Protein AF-A0A8T4J0J0-F1 (afdb_monomer)

pLDDT: mean 74.08, std 22.82, range [27.62, 96.81]

Secondary structure (DSSP, 8-state):
-----PPPPP---HHHHHHHHHHHHHHHHHHHHHHT-TT---S----------------SSHHHHHHHHHHHHHHHHHHHHHHHHHHHHHHHHHHHHHSBS-TTTTSTT-GGG---EE--TTSPPEETHHHHHHHHTT-BTTTSTTTHHHHTTS--

Solvent-accessible surface area (backbone atoms only — not comparable to full-atom values): 9753 Å² total; per-residue (Å²): 142,86,84,88,83,88,88,82,84,86,90,83,62,73,67,63,54,53,52,51,53,51,52,51,50,53,51,52,55,54,51,56,60,54,70,77,54,80,86,72,83,83,82,89,86,83,88,88,80,85,83,90,80,91,84,84,89,82,78,99,67,56,67,63,55,51,49,50,50,51,53,46,50,50,49,56,50,50,52,51,50,52,49,52,50,52,51,51,50,12,52,54,46,23,50,60,34,65,36,57,69,34,92,47,36,83,45,99,79,32,77,64,68,71,53,55,75,51,67,64,84,93,50,83,69,48,48,51,41,78,72,35,40,54,40,33,68,30,39,19,52,49,65,34,91,79,50,10,73,60,48,68,77,48,60,89

Structure (mmCIF, N/CA/C/O backbone):
data_AF-A0A8T4J0J0-F1
#
_entry.id   AF-A0A8T4J0J0-F1
#
loop_
_atom_site.group_PDB
_atom_site.id
_atom_site.type_symbol
_atom_site.label_atom_id
_atom_site.label_alt_id
_atom_site.label_comp_id
_atom_site.label_asym_id
_atom_site.label_entity_id
_atom_site.label_seq_id
_atom_site.pdbx_PDB_ins_code
_atom_site.Cartn_x
_atom_site.Cartn_y
_atom_site.Cartn_z
_atom_site.occupancy
_atom_site.B_iso_or_equiv
_atom_site.auth_seq_id
_atom_site.auth_comp_id
_atom_site.auth_asym_id
_atom_site.auth_atom_id
_atom_site.pdbx_PDB_model_num
ATOM 1 N N . MET A 1 1 ? 34.067 65.649 -69.307 1.00 38.84 1 MET A N 1
ATOM 2 C CA . MET A 1 1 ? 34.754 64.348 -69.433 1.00 38.84 1 MET A CA 1
ATOM 3 C C . MET A 1 1 ? 34.276 63.471 -68.285 1.00 38.84 1 MET A C 1
ATOM 5 O O . MET A 1 1 ? 34.665 63.712 -67.154 1.00 38.84 1 MET A O 1
ATOM 9 N N . VAL A 1 2 ? 33.343 62.555 -68.549 1.00 47.28 2 VAL A N 1
ATOM 10 C CA . VAL A 1 2 ? 32.838 61.572 -67.576 1.00 47.28 2 VAL A CA 1
ATOM 11 C C . VAL A 1 2 ? 33.144 60.207 -68.166 1.00 47.28 2 VAL A C 1
ATOM 13 O O . VAL A 1 2 ? 32.706 59.935 -69.281 1.00 47.28 2 VAL A O 1
ATOM 16 N N . VAL A 1 3 ? 33.894 59.369 -67.452 1.00 38.81 3 VAL A N 1
ATOM 17 C CA . VAL A 1 3 ? 33.994 57.944 -67.778 1.00 38.81 3 VAL A CA 1
ATOM 18 C C . VAL A 1 3 ? 33.861 57.130 -66.496 1.00 38.81 3 VAL A C 1
ATOM 20 O O . VAL A 1 3 ? 34.509 57.387 -65.486 1.00 38.81 3 VAL A O 1
ATOM 23 N N . VAL A 1 4 ? 32.928 56.192 -66.597 1.00 51.41 4 VAL A N 1
ATOM 24 C CA . VAL A 1 4 ? 32.361 55.270 -65.616 1.00 51.41 4 VAL A CA 1
ATOM 25 C C . VAL A 1 4 ? 33.381 54.217 -65.174 1.00 51.41 4 VAL A C 1
ATOM 27 O O . VAL A 1 4 ? 34.115 53.693 -66.008 1.00 51.41 4 VAL A O 1
ATOM 30 N N . VAL A 1 5 ? 33.362 53.827 -63.894 1.00 41.56 5 VAL A N 1
ATOM 31 C CA . VAL A 1 5 ? 34.011 52.594 -63.413 1.00 41.56 5 VAL A CA 1
ATOM 32 C C . VAL A 1 5 ? 32.959 51.692 -62.766 1.00 41.56 5 VAL A C 1
ATOM 34 O O . VAL A 1 5 ? 32.141 52.135 -61.964 1.00 41.56 5 VAL A O 1
ATOM 37 N N . ALA A 1 6 ? 32.955 50.435 -63.206 1.00 45.81 6 ALA A N 1
ATOM 38 C CA . ALA A 1 6 ? 31.913 49.438 -63.007 1.00 45.81 6 ALA A CA 1
ATOM 39 C C . ALA A 1 6 ? 32.002 48.693 -61.665 1.00 45.81 6 ALA A C 1
ATOM 41 O O . ALA A 1 6 ? 33.082 48.297 -61.229 1.00 45.81 6 ALA A O 1
ATOM 42 N N . SER A 1 7 ? 30.839 48.378 -61.093 1.00 39.19 7 SER A N 1
ATOM 43 C CA . SER A 1 7 ? 30.687 47.454 -59.964 1.00 39.19 7 SER A CA 1
ATOM 44 C C . SER A 1 7 ? 30.418 46.035 -60.483 1.00 39.19 7 SER A C 1
ATOM 46 O O . SER A 1 7 ? 29.397 45.794 -61.127 1.00 39.19 7 SER A O 1
ATOM 48 N N . ARG A 1 8 ? 31.306 45.069 -60.203 1.00 42.28 8 ARG A N 1
ATOM 49 C CA . ARG A 1 8 ? 31.037 43.631 -60.411 1.00 42.28 8 ARG A CA 1
ATOM 50 C C . ARG A 1 8 ? 30.552 42.994 -59.109 1.00 42.28 8 ARG A C 1
ATOM 52 O O . ARG A 1 8 ? 31.255 43.022 -58.107 1.00 42.28 8 ARG A O 1
ATOM 59 N N . ALA A 1 9 ? 29.363 42.395 -59.155 1.00 48.38 9 ALA A N 1
ATOM 60 C CA . ALA A 1 9 ? 28.768 41.620 -58.069 1.00 48.38 9 ALA A CA 1
ATOM 61 C C . ALA A 1 9 ? 29.392 40.214 -57.948 1.00 48.38 9 ALA A C 1
ATOM 63 O O . ALA A 1 9 ? 29.671 39.554 -58.953 1.00 48.38 9 ALA A O 1
ATOM 64 N N . SER A 1 10 ? 29.576 39.747 -56.713 1.00 48.00 10 SER A N 1
ATOM 65 C CA . SER A 1 10 ? 30.132 38.440 -56.352 1.00 48.00 10 SER A CA 1
ATOM 66 C C . SER A 1 10 ? 29.051 37.345 -56.304 1.00 48.00 10 SER A C 1
ATOM 68 O O . SER A 1 10 ? 28.024 37.484 -55.646 1.00 48.00 10 SER A O 1
ATOM 70 N N . ARG A 1 11 ? 29.289 36.219 -56.994 1.00 52.75 11 ARG A N 1
ATOM 71 C CA . ARG A 1 11 ? 28.433 35.012 -57.020 1.00 52.75 11 ARG A CA 1
ATOM 72 C C . ARG A 1 11 ? 29.100 33.834 -56.290 1.00 52.75 11 ARG A C 1
ATOM 74 O O . ARG A 1 11 ? 29.354 32.802 -56.896 1.00 52.75 11 ARG A O 1
ATOM 81 N N . THR A 1 12 ? 29.376 33.978 -54.995 1.00 53.22 12 THR A N 1
ATOM 82 C CA . THR A 1 12 ? 29.967 32.905 -54.163 1.00 53.22 12 THR A CA 1
ATOM 83 C C . THR A 1 12 ? 29.260 32.848 -52.812 1.00 53.22 12 THR A C 1
ATOM 85 O O . THR A 1 12 ? 29.783 33.308 -51.808 1.00 53.22 12 THR A O 1
ATOM 88 N N . SER A 1 13 ? 28.022 32.351 -52.768 1.00 57.69 13 SER A N 1
ATOM 89 C CA . SER A 1 13 ? 27.276 32.237 -51.497 1.00 57.69 13 SER A CA 1
ATOM 90 C C . SER A 1 13 ? 26.478 30.930 -51.360 1.00 57.69 13 SER A C 1
ATOM 92 O O . SER A 1 13 ? 26.343 30.394 -50.263 1.00 57.69 13 SER A O 1
ATOM 94 N N . SER A 1 14 ? 26.044 30.318 -52.463 1.00 60.62 14 SER A N 1
ATOM 95 C CA . SER A 1 14 ? 25.148 29.151 -52.445 1.00 60.62 14 SER A CA 1
ATOM 96 C C . SER A 1 14 ? 25.802 27.814 -52.064 1.00 60.62 14 SER A C 1
ATOM 98 O O . SER A 1 14 ? 25.118 26.929 -51.552 1.00 60.62 14 SER A O 1
ATOM 100 N N . TYR A 1 15 ? 27.105 27.638 -52.294 1.00 60.12 15 TYR A N 1
ATOM 101 C CA . TYR A 1 15 ? 27.801 26.373 -52.010 1.00 60.12 15 TYR A CA 1
ATOM 102 C C . TYR A 1 15 ? 28.159 26.225 -50.527 1.00 60.12 15 TYR A C 1
ATOM 104 O O . TYR A 1 15 ? 27.954 25.165 -49.937 1.00 60.12 15 TYR A O 1
ATOM 112 N N . THR A 1 16 ? 28.606 27.311 -49.899 1.00 60.12 16 THR A N 1
ATOM 113 C CA . THR A 1 16 ? 29.002 27.330 -48.487 1.00 60.12 16 THR A CA 1
ATOM 114 C C . THR A 1 16 ? 27.799 27.143 -47.559 1.00 60.12 16 THR A C 1
ATOM 116 O O . THR A 1 16 ? 27.887 26.401 -46.585 1.00 60.12 16 THR A O 1
ATOM 119 N N . GLN A 1 17 ? 26.635 27.720 -47.894 1.00 63.06 17 GLN A N 1
ATOM 120 C CA . GLN A 1 17 ? 25.398 27.510 -47.127 1.00 63.06 17 GLN A CA 1
ATOM 121 C C . GLN A 1 17 ? 24.950 26.044 -47.102 1.00 63.06 17 GLN A C 1
ATOM 123 O O . GLN A 1 17 ? 24.513 25.550 -46.066 1.00 63.06 17 GLN A O 1
ATOM 128 N N . ARG A 1 18 ? 25.070 25.328 -48.227 1.00 67.25 18 ARG A N 1
ATOM 129 C CA . ARG A 1 18 ? 24.654 23.918 -48.321 1.00 67.25 18 ARG A CA 1
ATOM 130 C C . ARG A 1 18 ? 25.587 22.993 -47.545 1.00 67.25 18 ARG A C 1
ATOM 132 O O . ARG A 1 18 ? 25.115 22.041 -46.930 1.00 67.25 18 ARG A O 1
ATOM 139 N N . ALA A 1 19 ? 26.886 23.290 -47.541 1.00 68.56 19 ALA A N 1
ATOM 140 C CA . ALA A 1 19 ? 27.863 22.559 -46.741 1.00 68.56 19 ALA A CA 1
ATOM 141 C C . ALA A 1 19 ? 27.591 22.719 -45.236 1.00 68.56 19 ALA A C 1
ATOM 143 O O . ALA A 1 19 ? 27.580 21.731 -44.508 1.00 68.56 19 ALA A O 1
ATOM 144 N N . LEU A 1 20 ? 27.275 23.939 -44.789 1.00 68.94 20 LEU A N 1
ATOM 145 C CA . LEU A 1 20 ? 26.930 24.213 -43.391 1.00 68.94 20 LEU A CA 1
ATOM 146 C C . LEU A 1 20 ? 25.620 23.536 -42.965 1.00 68.94 20 LEU A C 1
ATOM 148 O O . LEU A 1 20 ? 25.545 22.997 -41.865 1.00 68.94 20 LEU A O 1
ATOM 152 N N . LEU A 1 21 ? 24.613 23.496 -43.845 1.00 69.31 21 LEU A N 1
ATOM 153 C CA . LEU A 1 21 ? 23.341 22.827 -43.560 1.00 69.31 21 LEU A CA 1
ATOM 154 C C . LEU A 1 21 ? 23.516 21.307 -43.393 1.00 69.31 21 LEU A C 1
ATOM 156 O O . LEU A 1 21 ? 22.934 20.708 -42.492 1.00 69.31 21 LEU A O 1
ATOM 160 N N . ARG A 1 22 ? 24.355 20.683 -44.232 1.00 68.56 22 ARG A N 1
ATOM 161 C CA . ARG A 1 22 ? 24.662 19.246 -44.141 1.00 68.56 22 ARG A CA 1
ATOM 162 C C . ARG A 1 22 ? 25.523 18.919 -42.927 1.00 68.56 22 ARG A C 1
ATOM 164 O O . ARG A 1 22 ? 25.239 17.948 -42.235 1.00 68.56 22 ARG A O 1
ATOM 171 N N . ALA A 1 23 ? 26.520 19.749 -42.632 1.00 66.00 23 ALA A N 1
ATOM 172 C CA . ALA A 1 23 ? 27.346 19.590 -41.440 1.00 66.00 23 ALA A CA 1
ATOM 173 C C . ALA A 1 23 ? 26.512 19.708 -40.152 1.00 66.00 23 ALA A C 1
ATOM 175 O O . ALA A 1 23 ? 26.653 18.881 -39.255 1.00 66.00 23 ALA A O 1
ATOM 176 N N . GLY A 1 24 ? 25.591 20.678 -40.090 1.00 69.44 24 GLY A N 1
ATOM 177 C CA . GLY A 1 24 ? 24.666 20.830 -38.966 1.00 69.44 24 GLY A CA 1
ATOM 178 C C . GLY A 1 24 ? 23.733 19.629 -38.788 1.00 69.44 24 GLY A C 1
ATOM 179 O O . GLY A 1 24 ? 23.521 19.184 -37.663 1.00 69.44 24 GLY A O 1
ATOM 180 N N . LEU A 1 25 ? 23.227 19.055 -39.884 1.00 73.06 25 LEU A N 1
ATOM 181 C CA . LEU A 1 25 ? 22.337 17.891 -39.836 1.00 73.06 25 LEU A CA 1
ATOM 182 C C . LEU A 1 25 ? 23.060 16.610 -39.382 1.00 73.06 25 LEU A C 1
ATOM 184 O O . LEU A 1 25 ? 22.516 15.863 -38.574 1.00 73.06 25 LEU A O 1
ATOM 188 N N . VAL A 1 26 ? 24.302 16.387 -39.828 1.00 73.69 26 VAL A N 1
ATOM 189 C CA . VAL A 1 26 ? 25.125 15.249 -39.371 1.00 73.69 26 VAL A CA 1
ATOM 190 C C . VAL A 1 26 ? 25.503 15.399 -37.895 1.00 73.69 26 VAL A C 1
ATOM 192 O O . VAL A 1 26 ? 25.415 14.435 -37.137 1.00 73.69 26 VAL A O 1
ATOM 195 N N . ALA A 1 27 ? 25.855 16.610 -37.455 1.00 69.44 27 ALA A N 1
ATOM 196 C CA . ALA A 1 27 ? 26.153 16.876 -36.049 1.00 69.44 27 ALA A CA 1
ATOM 197 C C . ALA A 1 27 ? 24.922 16.675 -35.141 1.00 69.44 27 ALA A C 1
ATOM 199 O O . ALA A 1 27 ? 25.042 16.094 -34.063 1.00 69.44 27 ALA A O 1
ATOM 200 N N . ALA A 1 28 ? 23.733 17.094 -35.587 1.00 62.28 28 ALA A N 1
ATOM 201 C CA . ALA A 1 28 ? 22.486 16.885 -34.852 1.00 62.28 28 ALA A CA 1
ATOM 202 C C . ALA A 1 28 ? 22.099 15.396 -34.757 1.00 62.28 28 ALA A C 1
ATOM 204 O O . ALA A 1 28 ? 21.703 14.935 -33.686 1.00 62.28 28 ALA A O 1
ATOM 205 N N . ALA A 1 29 ? 22.271 14.626 -35.838 1.00 59.12 29 ALA A N 1
ATOM 206 C CA . ALA A 1 29 ? 22.024 13.182 -35.837 1.00 59.12 29 ALA A CA 1
ATOM 207 C C . ALA A 1 29 ? 22.995 12.423 -34.911 1.00 59.12 29 ALA A C 1
ATOM 209 O O . ALA A 1 29 ? 22.573 11.548 -34.156 1.00 59.12 29 ALA A O 1
ATOM 210 N N . ALA A 1 30 ? 24.278 12.802 -34.899 1.00 56.09 30 ALA A N 1
ATOM 211 C CA . ALA A 1 30 ? 25.268 12.225 -33.988 1.00 56.09 30 ALA A CA 1
ATOM 212 C C . ALA A 1 30 ? 24.967 12.549 -32.510 1.00 56.09 30 ALA A C 1
ATOM 214 O O . ALA A 1 30 ? 25.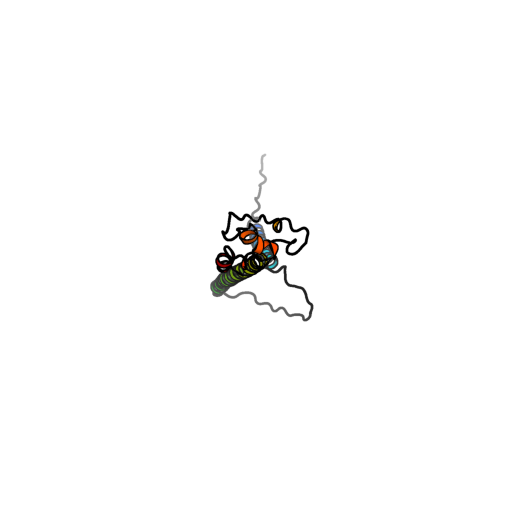107 11.685 -31.644 1.00 56.09 30 ALA A O 1
ATOM 215 N N . GLY A 1 31 ? 24.493 13.766 -32.216 1.00 53.66 31 GLY A N 1
ATOM 216 C CA . GLY A 1 31 ? 24.087 14.166 -30.865 1.00 53.66 31 GLY A CA 1
ATOM 217 C C . GLY A 1 31 ? 22.881 13.386 -30.328 1.00 53.66 31 GLY A C 1
ATOM 218 O O . GLY A 1 31 ? 22.859 13.022 -29.153 1.00 53.66 31 GLY A O 1
ATOM 219 N N . ALA A 1 32 ? 21.908 13.059 -31.185 1.00 57.09 32 ALA A N 1
ATOM 220 C CA . ALA A 1 32 ? 20.744 12.258 -30.798 1.00 57.09 32 ALA A CA 1
ATOM 221 C C . ALA A 1 32 ? 21.110 10.801 -30.445 1.00 57.09 32 ALA A C 1
ATOM 223 O O . ALA A 1 32 ? 20.520 10.227 -29.532 1.00 57.09 32 ALA A O 1
ATOM 224 N N . ALA A 1 33 ? 22.121 10.223 -31.105 1.00 53.59 33 ALA A N 1
ATOM 225 C CA . ALA A 1 33 ? 22.602 8.870 -30.812 1.00 53.59 33 ALA A CA 1
ATOM 226 C C . ALA A 1 33 ? 23.387 8.781 -29.486 1.00 53.59 33 ALA A C 1
ATOM 228 O O . ALA A 1 33 ? 23.270 7.790 -28.767 1.00 53.59 33 ALA A O 1
ATOM 229 N N . LEU A 1 34 ? 24.137 9.827 -29.113 1.00 53.16 34 LEU A N 1
ATOM 230 C CA . LEU A 1 34 ? 24.837 9.891 -27.820 1.00 53.16 34 LEU A CA 1
ATOM 231 C C . LEU A 1 34 ? 23.909 10.241 -26.640 1.00 53.16 34 LEU A C 1
ATOM 233 O O . LEU A 1 34 ? 24.171 9.817 -25.516 1.00 53.16 34 LEU A O 1
ATOM 237 N N . GLY A 1 35 ? 22.802 10.953 -26.879 1.00 49.47 35 GLY A N 1
ATOM 238 C CA . GLY A 1 35 ? 21.826 11.311 -25.840 1.00 49.47 35 GLY A CA 1
ATOM 239 C C . GLY A 1 35 ? 20.985 10.142 -25.309 1.00 49.47 35 GLY A C 1
ATOM 240 O O . GLY A 1 35 ? 20.476 10.222 -24.194 1.00 49.47 35 GLY A O 1
ATOM 241 N N . ALA A 1 36 ? 20.869 9.045 -26.065 1.00 50.44 36 ALA A N 1
ATOM 242 C CA . ALA A 1 36 ? 20.110 7.852 -25.671 1.00 50.44 36 ALA A CA 1
ATOM 243 C C . ALA A 1 36 ? 20.974 6.727 -25.051 1.00 50.44 36 ALA A C 1
ATOM 245 O O . ALA A 1 36 ? 20.428 5.749 -24.549 1.00 50.44 36 ALA A O 1
ATOM 246 N N . GLY A 1 37 ? 22.310 6.857 -25.057 1.00 45.16 37 GLY A N 1
ATOM 247 C CA . GLY A 1 37 ? 23.258 5.820 -24.608 1.00 45.16 37 GLY A CA 1
ATOM 248 C C . GLY A 1 37 ? 24.076 6.152 -23.350 1.00 45.16 37 GLY A C 1
ATOM 249 O O . GLY A 1 37 ? 24.972 5.396 -22.986 1.00 45.16 37 GLY A O 1
ATOM 250 N N . GLY A 1 38 ? 23.800 7.268 -22.668 1.00 42.22 38 GLY A N 1
ATOM 251 C CA . GLY A 1 38 ? 24.618 7.794 -21.561 1.00 42.22 38 GLY A CA 1
ATOM 252 C C . GLY A 1 38 ? 24.535 7.064 -20.209 1.00 42.22 38 GLY A C 1
ATOM 253 O O . GLY A 1 38 ? 24.989 7.621 -19.214 1.00 42.22 38 GLY A O 1
ATOM 254 N N . ALA A 1 39 ? 23.963 5.858 -20.135 1.00 43.81 39 ALA A N 1
ATOM 255 C CA . ALA A 1 39 ? 23.825 5.105 -18.878 1.00 43.81 39 ALA A CA 1
ATOM 256 C C . ALA A 1 39 ? 24.681 3.825 -18.795 1.00 43.81 39 ALA A C 1
ATOM 258 O O . ALA A 1 39 ? 24.620 3.130 -17.784 1.00 43.81 39 ALA A O 1
ATOM 259 N N . ALA A 1 40 ? 25.481 3.490 -19.815 1.00 45.72 40 ALA A N 1
ATOM 260 C CA . ALA A 1 40 ? 26.140 2.182 -19.864 1.00 45.72 40 ALA A CA 1
ATOM 261 C C . ALA A 1 40 ? 27.534 2.198 -20.511 1.00 45.72 40 ALA A C 1
ATOM 263 O O . ALA A 1 40 ? 27.754 1.553 -21.527 1.00 45.72 40 ALA A O 1
ATOM 264 N N . THR A 1 41 ? 28.511 2.867 -19.897 1.00 41.00 41 THR A N 1
ATOM 265 C CA . THR A 1 41 ? 29.924 2.472 -20.069 1.00 41.00 41 THR A CA 1
ATOM 266 C C . THR A 1 41 ? 30.645 2.518 -18.726 1.00 41.00 41 THR A C 1
ATOM 268 O O . THR A 1 41 ? 31.568 3.301 -18.507 1.00 41.00 41 THR A O 1
ATOM 271 N N . ALA A 1 42 ? 30.195 1.675 -17.799 1.00 37.62 42 ALA A N 1
ATOM 272 C CA . ALA A 1 42 ? 31.104 1.091 -16.829 1.00 37.62 42 ALA A CA 1
ATOM 273 C C . ALA A 1 42 ? 31.688 -0.178 -17.462 1.00 37.62 42 ALA A C 1
ATOM 275 O O . ALA A 1 42 ? 30.929 -1.007 -17.966 1.00 37.62 42 ALA A O 1
ATOM 276 N N . SER A 1 43 ? 33.006 -0.342 -17.334 1.00 30.80 43 SER A N 1
ATOM 277 C CA . SER A 1 43 ? 33.824 -1.544 -17.599 1.00 30.80 43 SER A CA 1
ATOM 278 C C . SER A 1 43 ? 34.627 -1.545 -18.906 1.00 30.80 43 SER A C 1
ATOM 280 O O . SER A 1 43 ? 34.093 -1.527 -20.009 1.00 30.80 43 SER A O 1
ATOM 282 N N . ALA A 1 44 ? 35.944 -1.571 -18.697 1.00 36.44 44 ALA A N 1
ATOM 283 C CA . ALA A 1 44 ? 37.061 -1.691 -19.623 1.00 36.44 44 ALA A CA 1
ATOM 284 C C . ALA A 1 44 ? 36.965 -2.861 -20.616 1.00 36.44 44 ALA A C 1
ATOM 286 O O . ALA A 1 44 ? 36.551 -3.948 -20.232 1.00 36.44 44 ALA A O 1
ATOM 287 N N . ASP A 1 45 ? 37.439 -2.654 -21.848 1.00 27.64 45 ASP A N 1
ATOM 288 C CA . ASP A 1 45 ? 38.712 -3.209 -22.342 1.00 27.64 45 ASP A CA 1
ATOM 289 C C . ASP A 1 45 ? 38.990 -2.681 -23.770 1.00 27.64 45 ASP A C 1
ATOM 291 O O . ASP A 1 45 ? 38.081 -2.495 -24.575 1.00 27.64 45 ASP A O 1
ATOM 295 N N . SER A 1 46 ? 40.248 -2.377 -24.079 1.00 29.94 46 SER A N 1
ATOM 296 C CA . SER A 1 46 ? 40.779 -2.102 -25.431 1.00 29.94 46 SER A CA 1
ATOM 297 C C . SER A 1 46 ? 41.828 -3.188 -25.713 1.00 29.94 46 SER A C 1
ATOM 299 O O . SER A 1 46 ? 42.444 -3.601 -24.733 1.00 29.94 46 SER A O 1
ATOM 301 N N . PRO A 1 47 ? 42.161 -3.601 -26.962 1.00 49.22 47 PRO A N 1
ATOM 302 C CA . PRO A 1 47 ? 42.281 -2.727 -28.141 1.00 49.22 47 PRO A CA 1
ATOM 303 C C . PRO A 1 47 ? 41.957 -3.391 -29.509 1.00 49.22 47 PRO A C 1
ATOM 305 O O . PRO A 1 47 ? 41.727 -4.590 -29.606 1.00 49.22 47 PRO A O 1
ATOM 308 N N . SER A 1 48 ? 42.003 -2.621 -30.605 1.00 27.62 48 SER A N 1
ATOM 309 C CA . SER A 1 48 ? 42.920 -2.858 -31.747 1.00 27.62 48 SER A CA 1
ATOM 310 C C . SER A 1 48 ? 42.516 -2.044 -32.988 1.00 27.62 48 SER A C 1
ATOM 312 O O . SER A 1 48 ? 41.345 -1.779 -33.241 1.00 27.62 48 SER A O 1
ATOM 314 N N . ALA A 1 49 ? 43.527 -1.610 -33.735 1.00 35.84 49 ALA A N 1
ATOM 315 C CA . ALA A 1 49 ? 43.491 -0.581 -34.762 1.00 35.84 49 ALA A CA 1
ATOM 316 C C . ALA A 1 49 ? 43.305 -1.117 -36.197 1.00 35.84 49 ALA A C 1
ATOM 318 O O . ALA A 1 49 ? 43.943 -2.104 -36.545 1.00 35.84 49 ALA A O 1
ATOM 319 N N . ALA A 1 50 ? 42.581 -0.327 -37.015 1.00 36.03 50 ALA A N 1
ATOM 320 C CA . ALA A 1 50 ? 42.746 -0.088 -38.469 1.00 36.03 50 ALA A CA 1
ATOM 321 C C . ALA A 1 50 ? 42.604 -1.297 -39.449 1.00 36.03 50 ALA A C 1
ATOM 323 O O . ALA A 1 50 ? 42.774 -2.435 -39.030 1.00 36.03 50 ALA A O 1
ATOM 324 N N . PRO A 1 51 ? 42.324 -1.103 -40.767 1.00 43.25 51 PRO A N 1
ATOM 325 C CA . PRO A 1 51 ? 42.534 0.117 -41.552 1.00 43.25 51 PRO A CA 1
ATOM 326 C C . PRO A 1 51 ? 41.353 0.606 -42.409 1.00 43.25 51 PRO A C 1
ATOM 328 O O . PRO A 1 51 ? 40.392 -0.097 -42.703 1.00 43.25 51 PRO A O 1
ATOM 331 N N . ALA A 1 52 ? 41.486 1.863 -42.830 1.00 50.12 52 ALA A N 1
ATOM 332 C CA . ALA A 1 52 ? 40.691 2.483 -43.874 1.00 50.12 52 ALA A CA 1
ATOM 333 C C . ALA A 1 52 ? 41.007 1.867 -45.247 1.00 50.12 52 ALA A C 1
ATOM 335 O O . ALA A 1 52 ? 42.176 1.704 -45.600 1.00 50.12 52 ALA A O 1
ATOM 336 N N . SER A 1 53 ? 39.977 1.631 -46.057 1.00 33.31 53 SER A N 1
ATOM 337 C CA . SER A 1 53 ? 40.103 1.563 -47.511 1.00 33.31 53 SER A CA 1
ATOM 338 C C . SER A 1 53 ? 38.992 2.378 -48.171 1.00 33.31 53 SER A C 1
ATOM 340 O O . SER A 1 53 ? 37.811 2.285 -47.848 1.00 33.31 53 SER A O 1
ATOM 342 N N . SER A 1 54 ? 39.439 3.252 -49.063 1.00 44.31 54 SER A N 1
ATOM 343 C CA . SER A 1 54 ? 38.674 4.155 -49.912 1.00 44.31 54 SER A CA 1
ATOM 344 C C . SER A 1 54 ? 37.781 3.413 -50.906 1.00 44.31 54 SER A C 1
ATOM 346 O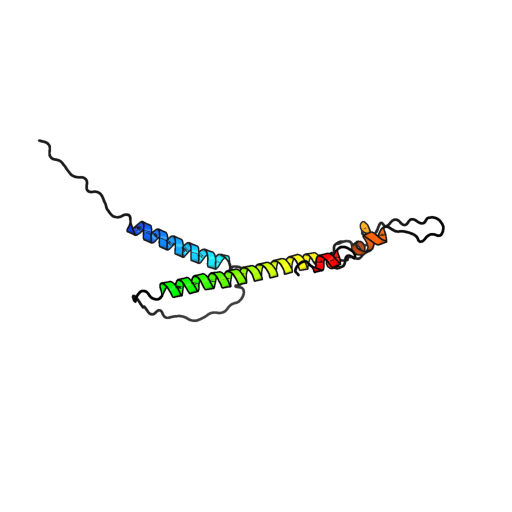 O . SER A 1 54 ? 38.262 2.528 -51.615 1.00 44.31 54 SER A O 1
ATOM 348 N N . GLY A 1 55 ? 36.542 3.873 -51.054 1.00 30.20 55 GLY A N 1
ATOM 349 C CA . GLY A 1 55 ? 35.686 3.579 -52.199 1.00 30.20 55 GLY A CA 1
ATOM 350 C C . GLY A 1 55 ? 34.801 4.785 -52.485 1.00 30.20 55 GLY A C 1
ATOM 351 O O . GLY A 1 55 ? 33.819 5.010 -51.789 1.00 30.20 55 GLY A O 1
ATOM 352 N N . ASP A 1 56 ? 35.201 5.590 -53.466 1.00 40.88 56 ASP A N 1
ATOM 353 C CA . ASP A 1 56 ? 34.395 6.659 -54.048 1.00 40.88 56 ASP A CA 1
ATOM 354 C C . ASP A 1 56 ? 33.668 6.119 -55.294 1.00 40.88 56 ASP A C 1
ATOM 356 O O . ASP A 1 56 ? 34.283 5.468 -56.136 1.00 40.88 56 ASP A O 1
ATOM 360 N N . SER A 1 57 ? 32.382 6.473 -55.390 1.00 45.19 57 SER A N 1
ATOM 361 C CA . SER A 1 57 ? 31.517 6.520 -56.579 1.00 45.19 57 SER A CA 1
ATOM 362 C C . SER A 1 57 ? 30.940 5.220 -57.174 1.00 45.19 57 SER A C 1
ATOM 364 O O . SER A 1 57 ? 31.620 4.458 -57.855 1.00 45.19 57 SER A O 1
ATOM 366 N N . GLY A 1 58 ? 29.607 5.068 -57.064 1.00 30.23 58 GLY A N 1
ATOM 367 C CA . GLY A 1 58 ? 28.825 4.111 -57.861 1.00 30.23 58 GLY A CA 1
ATOM 368 C C . GLY A 1 58 ? 27.306 4.064 -57.599 1.00 30.23 58 GLY A C 1
ATOM 369 O O . GLY A 1 58 ? 26.839 3.195 -56.889 1.00 30.23 58 GLY A O 1
ATOM 370 N N . ALA A 1 59 ? 26.546 4.961 -58.241 1.00 37.31 59 ALA A N 1
ATOM 371 C CA . ALA A 1 59 ? 25.196 4.745 -58.803 1.00 37.31 59 ALA A CA 1
ATOM 372 C C . ALA A 1 59 ? 24.028 4.174 -57.940 1.00 37.31 59 ALA A C 1
ATOM 374 O O . ALA A 1 59 ? 23.811 2.974 -57.848 1.00 37.31 59 ALA A O 1
ATOM 375 N N . THR A 1 60 ? 23.151 5.079 -57.477 1.00 40.91 60 THR A N 1
ATOM 376 C CA . THR A 1 60 ? 21.669 5.062 -57.650 1.00 40.91 60 THR A CA 1
ATOM 377 C C . THR A 1 60 ? 20.839 3.796 -57.341 1.00 40.91 60 THR A C 1
ATOM 379 O O . THR A 1 60 ? 19.713 3.698 -57.824 1.00 40.91 60 THR A O 1
ATOM 382 N N . GLY A 1 61 ? 21.325 2.863 -56.523 1.00 37.69 61 GLY A N 1
ATOM 383 C CA . GLY A 1 61 ? 20.531 1.740 -55.987 1.00 37.69 61 GLY A CA 1
ATOM 384 C C . GLY A 1 61 ? 20.455 1.681 -54.456 1.00 37.69 61 GLY A C 1
ATOM 385 O O . GLY A 1 61 ? 19.665 0.922 -53.905 1.00 37.69 61 GLY A O 1
ATOM 386 N N . GLU A 1 62 ? 21.252 2.489 -53.754 1.00 46.47 62 GLU A N 1
ATOM 387 C CA . GLU A 1 62 ? 21.505 2.317 -52.311 1.00 46.47 62 GLU A CA 1
ATOM 388 C C . GLU A 1 62 ? 20.797 3.354 -51.429 1.00 46.47 62 GLU A C 1
ATOM 390 O O . GLU A 1 62 ? 20.740 3.219 -50.207 1.00 46.47 62 GLU A O 1
ATOM 395 N N . GLU A 1 63 ? 20.191 4.367 -52.048 1.00 48.16 63 GLU A N 1
ATOM 396 C CA . GLU A 1 63 ? 19.401 5.401 -51.367 1.00 48.16 63 GLU A CA 1
ATOM 397 C C . GLU A 1 63 ? 18.093 4.817 -50.804 1.00 48.16 63 GLU A C 1
ATOM 399 O O . GLU A 1 63 ? 17.682 5.175 -49.708 1.00 48.16 63 GLU A O 1
ATOM 404 N N . GLU A 1 64 ? 17.463 3.858 -51.499 1.00 49.81 64 GLU A N 1
ATOM 405 C CA . GLU A 1 64 ? 16.267 3.163 -50.993 1.00 49.81 64 GLU A CA 1
ATOM 406 C C . GLU A 1 64 ? 16.619 2.178 -49.869 1.00 49.81 64 GLU A C 1
ATOM 408 O O . GLU A 1 64 ? 15.917 2.107 -48.865 1.00 49.81 64 GLU A O 1
ATOM 413 N N . SER A 1 65 ? 17.746 1.471 -49.995 1.00 57.44 65 SER A N 1
ATOM 414 C CA . SER A 1 65 ? 18.224 0.519 -48.983 1.00 57.44 65 SER A CA 1
ATOM 415 C C . SER A 1 65 ? 18.641 1.228 -47.691 1.00 57.44 65 SER A C 1
ATOM 417 O O . SER A 1 65 ? 18.300 0.788 -46.596 1.00 57.44 65 SER A O 1
ATOM 419 N N . SER A 1 66 ? 19.304 2.381 -47.803 1.00 68.62 66 SER A N 1
ATOM 420 C CA . SER A 1 66 ? 19.697 3.203 -46.654 1.00 68.62 66 SER A CA 1
ATOM 421 C C . SER A 1 66 ? 18.520 3.955 -46.023 1.00 68.62 66 SER A C 1
ATOM 423 O O . SER A 1 66 ? 18.452 4.013 -44.795 1.00 68.62 66 SER A O 1
ATOM 425 N N . LEU A 1 67 ? 17.543 4.450 -46.801 1.00 70.88 67 LEU A N 1
ATOM 426 C CA . LEU A 1 67 ? 16.283 4.961 -46.240 1.00 70.88 67 LEU A CA 1
ATOM 427 C C . LEU A 1 67 ? 15.471 3.849 -45.575 1.00 70.88 67 LEU A C 1
ATOM 429 O O . LEU A 1 67 ? 14.947 4.061 -44.488 1.00 70.88 67 LEU A O 1
ATOM 433 N N . SER A 1 68 ? 15.372 2.670 -46.189 1.00 72.25 68 SER A N 1
ATOM 434 C CA . SER A 1 68 ? 14.659 1.527 -45.614 1.00 72.25 68 SER A CA 1
ATOM 435 C C . SER A 1 68 ? 15.343 1.028 -44.343 1.00 72.25 68 SER A C 1
ATOM 437 O O . SER A 1 68 ? 14.658 0.695 -43.382 1.00 72.25 68 SER A O 1
ATOM 439 N N . ALA A 1 69 ? 16.676 1.015 -44.293 1.00 76.44 69 ALA A N 1
ATOM 440 C CA . ALA A 1 69 ? 17.430 0.691 -43.087 1.00 76.44 69 ALA A CA 1
ATOM 441 C C . ALA A 1 69 ? 17.271 1.770 -42.004 1.00 76.44 69 ALA A C 1
ATOM 443 O O . ALA A 1 69 ? 17.159 1.439 -40.827 1.00 76.44 69 ALA A O 1
ATOM 444 N N . ALA A 1 70 ? 17.202 3.051 -42.382 1.00 73.88 70 ALA A N 1
ATOM 445 C CA . ALA A 1 70 ? 16.941 4.144 -41.448 1.00 73.88 70 ALA A CA 1
ATOM 446 C C . ALA A 1 70 ? 15.503 4.105 -40.899 1.00 73.88 70 ALA A C 1
ATOM 448 O O . ALA A 1 70 ? 15.297 4.284 -39.702 1.00 73.88 70 ALA A O 1
ATOM 449 N N . VAL A 1 71 ? 14.507 3.834 -41.748 1.00 78.31 71 VAL A N 1
ATOM 450 C CA . VAL A 1 71 ? 13.094 3.691 -41.356 1.00 78.31 71 VAL A CA 1
ATOM 451 C C . VAL A 1 71 ? 12.873 2.418 -40.537 1.00 78.31 71 VAL A C 1
ATOM 453 O O . VAL A 1 71 ? 12.164 2.473 -39.535 1.00 78.31 71 VAL A O 1
ATOM 456 N N . GLY A 1 72 ? 13.521 1.307 -40.899 1.00 81.19 72 GLY A N 1
ATOM 457 C CA . GLY A 1 72 ? 13.562 0.089 -40.088 1.00 81.19 72 GLY A CA 1
ATOM 458 C C . GLY A 1 72 ? 14.163 0.377 -38.716 1.00 81.19 72 GLY A C 1
ATOM 459 O O . GLY A 1 72 ? 13.478 0.256 -37.708 1.00 81.19 72 GLY A O 1
ATOM 460 N N . GLY A 1 73 ? 15.368 0.955 -38.680 1.00 81.25 73 GLY A N 1
ATOM 461 C CA . GLY A 1 73 ? 16.048 1.330 -37.441 1.00 81.25 73 GLY A CA 1
ATOM 462 C C . GLY A 1 73 ? 15.237 2.261 -36.533 1.00 81.25 73 GLY A C 1
ATOM 463 O O . GLY A 1 73 ? 15.305 2.120 -35.315 1.00 81.25 73 GLY A O 1
ATOM 464 N N . LEU A 1 74 ? 14.423 3.166 -37.089 1.00 83.56 74 LEU A N 1
ATOM 465 C CA . LEU A 1 74 ? 13.466 3.980 -36.325 1.00 83.56 74 LEU A CA 1
ATOM 466 C C . LEU A 1 74 ? 12.320 3.139 -35.740 1.00 83.56 74 LEU A C 1
ATOM 468 O O . LEU A 1 74 ? 11.890 3.396 -34.617 1.00 83.56 74 LEU A O 1
ATOM 472 N N . GLY A 1 75 ? 11.840 2.136 -36.476 1.00 87.62 75 GLY A N 1
ATOM 473 C CA . GLY A 1 75 ? 10.871 1.152 -36.000 1.00 87.62 75 GLY A CA 1
ATOM 474 C C . GLY A 1 75 ? 11.423 0.315 -34.846 1.00 87.62 75 GLY A C 1
ATOM 475 O O . GLY A 1 75 ? 10.822 0.291 -33.773 1.00 87.62 75 GLY A O 1
ATOM 476 N N . GLU A 1 76 ? 12.594 -0.305 -35.012 1.00 88.69 76 GLU A N 1
ATOM 477 C CA . GLU A 1 76 ? 13.246 -1.073 -33.945 1.00 88.69 76 GLU A CA 1
ATOM 478 C C . GLU A 1 76 ? 13.601 -0.204 -32.730 1.00 88.69 76 GLU A C 1
ATOM 480 O O . GLU A 1 76 ? 13.309 -0.591 -31.597 1.00 88.69 76 GLU A O 1
ATOM 485 N N . ALA A 1 77 ? 14.179 0.984 -32.937 1.00 88.31 77 ALA A N 1
ATOM 486 C CA . ALA A 1 77 ? 14.499 1.909 -31.850 1.00 88.31 77 ALA A CA 1
ATOM 487 C C . ALA A 1 77 ? 13.234 2.414 -31.144 1.00 88.31 77 ALA A C 1
ATOM 489 O O . ALA A 1 77 ? 13.216 2.526 -29.919 1.00 88.31 77 ALA A O 1
ATOM 490 N N . GLY A 1 78 ? 12.157 2.669 -31.891 1.00 90.19 78 GLY A N 1
ATOM 491 C CA . GLY A 1 78 ? 10.857 3.036 -31.340 1.00 90.19 78 GLY A CA 1
ATOM 492 C C . GLY A 1 78 ? 10.264 1.920 -30.481 1.00 90.19 78 GLY A C 1
ATOM 493 O O . GLY A 1 78 ? 9.862 2.164 -29.344 1.00 90.19 78 GLY A O 1
ATOM 494 N N . VAL A 1 79 ? 10.269 0.678 -30.976 1.00 94.31 79 VAL A N 1
ATOM 495 C CA . VAL A 1 79 ? 9.798 -0.501 -30.229 1.00 94.31 79 VAL A CA 1
ATOM 496 C C . VAL A 1 79 ? 10.646 -0.732 -28.978 1.00 94.31 79 VAL A C 1
ATOM 498 O O . VAL A 1 79 ? 10.097 -0.987 -27.904 1.00 94.31 79 VAL A O 1
ATOM 501 N N . GLN A 1 80 ? 11.968 -0.602 -29.085 1.00 93.12 80 GLN A N 1
ATOM 502 C CA . GLN A 1 80 ? 12.870 -0.745 -27.947 1.00 93.12 80 GLN A CA 1
ATOM 503 C C . GLN A 1 80 ? 12.674 0.379 -26.924 1.00 93.12 80 GLN A C 1
ATOM 505 O O . GLN A 1 80 ? 12.67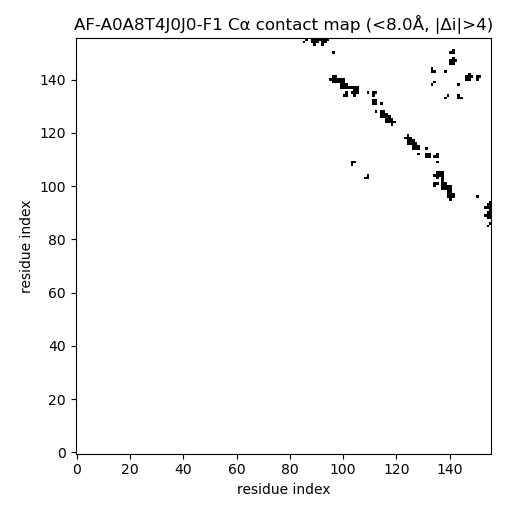0 0.116 -25.723 1.00 93.12 80 GLN A O 1
ATOM 510 N N . GLY A 1 81 ? 12.426 1.608 -27.384 1.00 92.75 81 GLY A N 1
ATOM 511 C CA . GLY A 1 81 ? 12.083 2.747 -26.538 1.00 92.75 81 GLY A CA 1
ATOM 512 C C . GLY A 1 81 ? 10.779 2.532 -25.768 1.00 92.75 81 GLY A C 1
ATOM 513 O O . GLY A 1 81 ? 10.734 2.769 -24.563 1.00 92.75 81 GLY A O 1
ATOM 514 N N . VAL A 1 82 ? 9.736 2.010 -26.422 1.00 94.12 82 VAL A N 1
ATOM 515 C CA . VAL A 1 82 ? 8.460 1.680 -25.762 1.00 94.12 82 VAL A CA 1
ATOM 516 C C . VAL A 1 82 ? 8.633 0.552 -24.742 1.00 94.12 82 VAL A C 1
ATOM 518 O O . VAL A 1 82 ? 8.102 0.654 -23.637 1.00 94.12 82 VAL A O 1
ATOM 521 N N . ARG A 1 83 ? 9.400 -0.500 -25.064 1.00 93.81 83 ARG A N 1
ATOM 522 C CA . ARG A 1 83 ? 9.711 -1.579 -24.108 1.00 93.81 83 ARG A CA 1
ATOM 523 C C . ARG A 1 83 ? 10.476 -1.057 -22.898 1.00 93.81 83 ARG A C 1
ATOM 525 O O . ARG A 1 83 ? 10.056 -1.312 -21.774 1.00 93.81 83 ARG A O 1
ATOM 532 N N . GLY A 1 84 ? 11.526 -0.269 -23.124 1.00 92.94 84 GLY A N 1
ATOM 533 C CA . GLY A 1 84 ? 12.305 0.348 -22.052 1.00 92.94 84 GLY A CA 1
ATOM 534 C C . GLY A 1 84 ? 11.459 1.267 -21.168 1.00 92.94 84 GLY A C 1
ATOM 535 O O . GLY A 1 84 ? 11.570 1.221 -19.946 1.00 92.94 84 GLY A O 1
ATOM 536 N N . ALA A 1 85 ? 10.549 2.049 -21.757 1.00 91.81 85 ALA A N 1
ATOM 537 C CA . ALA A 1 85 ? 9.610 2.874 -21.000 1.00 91.81 85 ALA A CA 1
ATOM 538 C C . ALA A 1 85 ? 8.623 2.029 -20.177 1.00 91.81 85 ALA A C 1
ATOM 540 O O . ALA A 1 85 ? 8.361 2.349 -19.019 1.00 91.81 85 ALA A O 1
ATOM 541 N N . HIS A 1 86 ? 8.098 0.940 -20.745 1.00 93.12 86 HIS A N 1
ATOM 542 C CA . HIS A 1 86 ? 7.191 0.030 -20.046 1.00 93.12 86 HIS A CA 1
ATOM 543 C C . HIS A 1 86 ? 7.883 -0.685 -18.876 1.00 93.12 86 HIS A C 1
ATOM 545 O O . HIS A 1 86 ? 7.328 -0.752 -17.782 1.00 93.12 86 HIS A O 1
ATOM 551 N N . GLU A 1 87 ? 9.100 -1.189 -19.079 1.00 93.50 87 GLU A N 1
ATOM 552 C CA . GLU A 1 87 ? 9.907 -1.818 -18.030 1.00 93.50 87 GLU A CA 1
ATOM 553 C C . GLU A 1 87 ? 10.304 -0.815 -16.944 1.00 93.50 87 GLU A C 1
ATOM 555 O O . GLU A 1 87 ? 10.168 -1.115 -15.760 1.00 93.50 87 GLU A O 1
ATOM 560 N N . GLY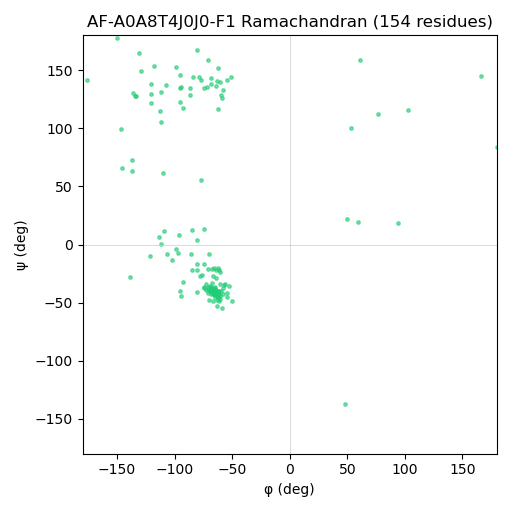 A 1 88 ? 10.719 0.396 -17.325 1.00 93.56 88 GLY A N 1
ATOM 561 C CA . GLY A 1 88 ? 11.051 1.462 -16.381 1.00 93.56 88 GLY A CA 1
ATOM 562 C C . GLY A 1 88 ? 9.849 1.891 -15.537 1.00 93.56 88 GLY A C 1
ATOM 563 O O . GLY A 1 88 ? 9.952 1.995 -14.313 1.00 93.56 88 GLY A O 1
ATOM 564 N N . LEU A 1 89 ? 8.687 2.075 -16.171 1.00 94.19 89 LEU A N 1
ATOM 565 C CA . LEU A 1 89 ? 7.449 2.411 -15.472 1.00 94.19 89 LEU A CA 1
ATOM 566 C C . LEU A 1 89 ? 6.982 1.259 -14.575 1.00 94.19 89 LEU A C 1
ATOM 568 O O . LEU A 1 89 ? 6.603 1.498 -13.432 1.00 94.19 89 LEU A O 1
ATOM 572 N N . GLY A 1 90 ? 7.058 0.017 -15.058 1.00 94.00 90 GLY A N 1
ATOM 573 C CA . GLY A 1 90 ? 6.767 -1.173 -14.263 1.00 94.00 90 GLY A CA 1
ATOM 574 C C . GLY A 1 90 ? 7.698 -1.300 -13.058 1.00 94.00 90 GLY A C 1
ATOM 575 O O . GLY A 1 90 ? 7.235 -1.518 -11.946 1.00 94.00 90 GLY A O 1
ATOM 576 N N . GLY A 1 91 ? 9.000 -1.073 -13.225 1.00 94.56 91 GLY A N 1
ATOM 577 C CA . GLY A 1 91 ? 9.964 -1.085 -12.125 1.00 94.56 91 GLY A CA 1
ATOM 578 C C . GLY A 1 91 ? 9.653 -0.033 -11.057 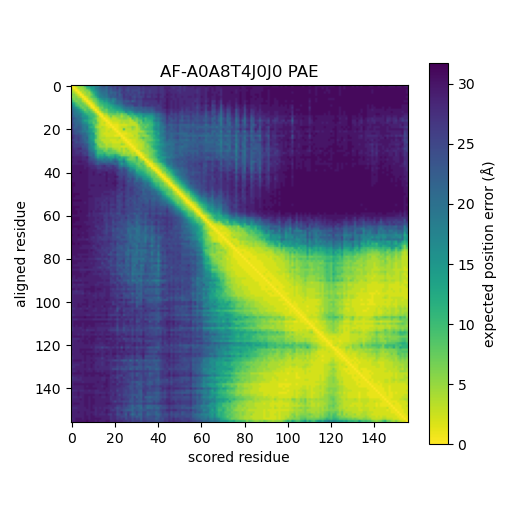1.00 94.56 91 GLY A C 1
ATOM 579 O O . GLY A 1 91 ? 9.608 -0.356 -9.868 1.00 94.56 91 GLY A O 1
ATOM 580 N N . ALA A 1 92 ? 9.375 1.206 -11.473 1.00 93.88 92 ALA A N 1
ATOM 581 C CA . ALA A 1 92 ? 9.058 2.306 -10.563 1.00 93.88 92 ALA A CA 1
ATOM 582 C C . ALA A 1 92 ? 7.719 2.099 -9.834 1.00 93.88 92 ALA A C 1
ATOM 584 O O . ALA A 1 92 ? 7.657 2.209 -8.609 1.00 93.88 92 ALA A O 1
ATOM 585 N N . ILE A 1 93 ? 6.653 1.753 -10.563 1.00 95.75 93 ILE A N 1
ATOM 586 C CA . ILE A 1 93 ? 5.335 1.487 -9.972 1.00 95.75 93 ILE A CA 1
ATOM 587 C C . ILE A 1 93 ? 5.397 0.249 -9.074 1.00 95.75 93 ILE A C 1
ATOM 589 O O . ILE A 1 93 ? 4.867 0.271 -7.964 1.00 95.75 93 ILE A O 1
ATOM 593 N N . GLY A 1 94 ? 6.091 -0.804 -9.503 1.00 95.31 94 GLY A N 1
ATOM 594 C CA . GLY A 1 94 ? 6.320 -2.006 -8.709 1.00 95.31 94 GLY A CA 1
ATOM 595 C C . GLY A 1 94 ? 7.020 -1.708 -7.382 1.00 95.31 94 GLY A C 1
ATOM 596 O O . GLY A 1 94 ? 6.611 -2.229 -6.344 1.00 95.31 94 GLY A O 1
ATOM 597 N N . ALA A 1 95 ? 8.036 -0.840 -7.384 1.00 94.00 95 ALA A N 1
ATOM 598 C CA . ALA A 1 95 ? 8.709 -0.412 -6.159 1.00 94.00 95 ALA A CA 1
ATOM 599 C C . ALA A 1 95 ? 7.751 0.319 -5.203 1.00 94.00 95 ALA A C 1
ATOM 601 O O . ALA A 1 95 ? 7.701 -0.012 -4.021 1.00 94.00 95 ALA A O 1
ATOM 602 N N . VAL A 1 96 ? 6.935 1.248 -5.714 1.00 95.06 96 VAL A N 1
ATOM 603 C CA . VAL A 1 96 ? 5.941 1.979 -4.907 1.00 95.06 96 VAL A CA 1
ATOM 604 C C . VAL A 1 96 ? 4.844 1.047 -4.373 1.00 95.06 96 VAL A C 1
ATOM 606 O O . VAL A 1 96 ? 4.430 1.189 -3.227 1.00 95.06 96 VAL A O 1
ATOM 609 N N . LYS A 1 97 ? 4.404 0.052 -5.157 1.00 95.94 97 LYS A N 1
ATOM 610 C CA . LYS A 1 97 ? 3.383 -0.934 -4.750 1.00 95.94 97 LYS A CA 1
ATOM 611 C C . LYS A 1 97 ? 3.799 -1.760 -3.531 1.00 95.94 97 LYS A C 1
ATOM 613 O O . LYS A 1 97 ? 2.930 -2.125 -2.743 1.00 95.94 97 LYS A O 1
ATOM 618 N N . ARG A 1 98 ? 5.098 -2.054 -3.409 1.00 95.12 98 ARG A N 1
ATOM 619 C CA . ARG A 1 98 ? 5.693 -2.910 -2.367 1.00 95.12 98 ARG A CA 1
ATOM 620 C C . ARG A 1 98 ? 6.306 -2.130 -1.206 1.00 95.12 98 ARG A C 1
ATOM 622 O O . ARG A 1 98 ? 6.801 -2.745 -0.267 1.00 95.12 98 ARG A O 1
ATOM 629 N N . LEU A 1 99 ? 6.313 -0.800 -1.271 1.00 95.62 99 LEU A N 1
ATOM 630 C CA . LEU 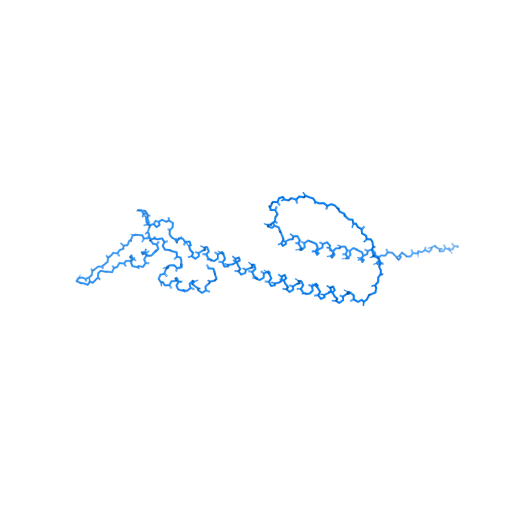A 1 99 ? 6.840 0.012 -0.186 1.00 95.62 99 LEU A CA 1
ATOM 631 C C . LEU A 1 99 ? 5.885 -0.044 1.010 1.00 95.62 99 LEU A C 1
ATOM 633 O O . LEU A 1 99 ? 4.668 0.082 0.856 1.00 95.62 99 LEU A O 1
ATOM 637 N N . GLN A 1 100 ? 6.461 -0.216 2.195 1.00 95.56 100 GLN A N 1
ATOM 638 C CA . GLN A 1 100 ? 5.746 -0.112 3.457 1.00 95.56 100 GLN A CA 1
ATOM 639 C C . GLN A 1 100 ? 5.120 1.281 3.583 1.00 95.56 100 GLN A C 1
ATOM 641 O O . GLN A 1 100 ? 5.807 2.293 3.436 1.00 95.56 100 GLN A O 1
ATOM 646 N N . LEU A 1 101 ? 3.811 1.325 3.838 1.00 94.81 101 LEU A N 1
ATOM 647 C CA . LEU A 1 101 ? 3.057 2.579 3.875 1.00 94.81 101 LEU A CA 1
ATOM 648 C C . LEU A 1 101 ? 3.316 3.400 5.131 1.00 94.81 101 LEU A C 1
ATOM 650 O O . LEU A 1 101 ? 3.358 4.627 5.062 1.00 94.81 101 LEU A O 1
ATOM 654 N N . ASP A 1 102 ? 3.477 2.718 6.260 1.00 95.44 102 ASP A N 1
ATOM 655 C CA . ASP A 1 102 ? 3.724 3.343 7.547 1.00 95.44 102 ASP A CA 1
ATOM 656 C C . ASP A 1 102 ? 5.148 3.039 8.024 1.00 95.44 102 ASP A C 1
ATOM 658 O O . ASP A 1 102 ? 5.427 1.919 8.464 1.00 95.44 102 ASP A O 1
ATOM 662 N N . PRO A 1 103 ? 6.069 4.015 7.951 1.00 94.31 103 PRO A N 1
ATOM 663 C CA . PRO A 1 103 ? 7.433 3.858 8.445 1.00 94.31 103 PRO A CA 1
ATOM 664 C C . PRO A 1 103 ? 7.504 3.580 9.950 1.00 94.31 103 PRO A C 1
ATOM 666 O O . PRO A 1 103 ? 8.520 3.075 10.424 1.00 94.31 103 PRO A O 1
ATOM 669 N N . LEU A 1 104 ? 6.457 3.938 10.701 1.00 96.25 104 LEU A N 1
ATOM 670 C CA . LEU A 1 104 ? 6.350 3.721 12.139 1.00 96.25 104 LEU A CA 1
ATOM 671 C C . LEU A 1 104 ? 5.567 2.450 12.483 1.00 96.25 104 LEU A C 1
ATOM 673 O O . LEU A 1 104 ? 5.327 2.208 13.667 1.00 96.25 104 LEU A O 1
ATOM 677 N N . ALA A 1 105 ? 5.219 1.619 11.498 1.00 95.56 105 ALA A N 1
ATOM 678 C CA . ALA A 1 105 ? 4.487 0.387 11.749 1.00 95.56 105 ALA A CA 1
ATOM 679 C C . ALA A 1 105 ? 5.199 -0.502 12.774 1.00 95.56 105 ALA A C 1
ATOM 681 O O . ALA A 1 105 ? 6.424 -0.666 12.749 1.00 95.56 105 ALA A O 1
ATOM 682 N N . ASN A 1 106 ? 4.412 -1.138 13.639 1.00 92.19 106 ASN A N 1
ATOM 683 C CA . ASN A 1 106 ? 4.886 -1.989 14.734 1.00 92.19 106 ASN A CA 1
ATOM 684 C C . ASN A 1 106 ? 5.808 -1.271 15.740 1.00 92.19 106 ASN A C 1
ATOM 686 O O . ASN A 1 106 ? 6.538 -1.925 16.490 1.00 92.19 106 ASN A O 1
ATOM 690 N N . THR A 1 107 ? 5.790 0.064 15.783 1.00 93.88 107 THR A N 1
ATOM 691 C CA . THR A 1 107 ? 6.488 0.835 16.816 1.00 93.88 107 THR A CA 1
ATOM 692 C C . THR A 1 107 ? 5.523 1.256 17.922 1.00 93.88 107 THR A C 1
ATOM 694 O O . THR A 1 107 ? 4.335 1.453 17.697 1.00 93.88 107 THR A O 1
ATOM 697 N N . GLY A 1 108 ? 6.034 1.450 19.142 1.00 91.06 108 GLY A N 1
ATOM 698 C CA . GLY A 1 108 ? 5.215 1.925 20.268 1.00 91.06 108 GLY A CA 1
ATOM 69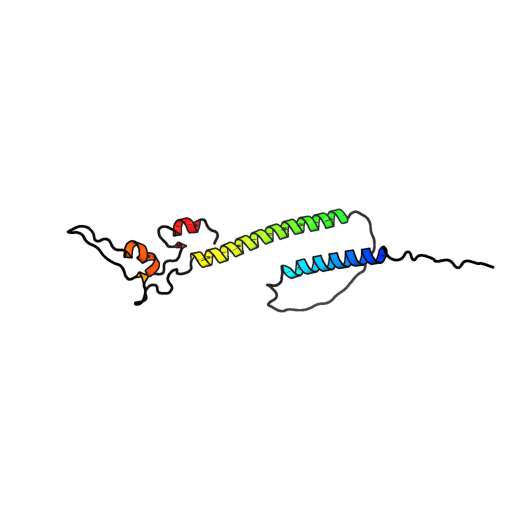9 C C . GLY A 1 108 ? 4.757 3.386 20.153 1.00 91.06 108 GLY A C 1
ATOM 700 O O . GLY A 1 108 ? 3.957 3.834 20.968 1.00 91.06 108 GLY A O 1
ATOM 701 N N . SER A 1 109 ? 5.272 4.121 19.164 1.00 94.19 109 SER A N 1
ATOM 702 C CA . SER A 1 109 ? 4.931 5.522 18.889 1.00 94.19 109 SER A CA 1
ATOM 703 C C . SER A 1 109 ? 4.112 5.680 17.606 1.00 94.19 109 SER A C 1
ATOM 705 O O . SER A 1 109 ? 3.962 6.800 17.118 1.00 94.19 109 SER A O 1
ATOM 707 N N . ASP A 1 110 ? 3.620 4.576 17.043 1.00 93.50 110 ASP A N 1
ATOM 708 C CA . ASP A 1 110 ? 2.799 4.581 15.840 1.00 93.50 110 ASP A CA 1
ATOM 709 C C . ASP A 1 110 ? 1.493 5.364 16.095 1.00 93.50 110 ASP A C 1
ATOM 711 O O . ASP A 1 110 ? 0.674 4.966 16.935 1.00 93.50 110 ASP A O 1
ATOM 715 N N . PRO A 1 111 ? 1.259 6.491 15.393 1.00 89.75 111 PRO A N 1
ATOM 716 C CA . PRO A 1 111 ? 0.050 7.277 15.587 1.00 89.75 111 PRO A CA 1
ATOM 717 C C . PRO A 1 111 ? -1.214 6.532 15.134 1.00 89.75 111 PRO A C 1
ATOM 719 O O . PRO A 1 111 ? -2.295 6.796 15.667 1.00 89.75 111 PRO A O 1
ATOM 722 N N . LEU A 1 112 ? -1.103 5.611 14.177 1.00 92.62 112 LEU A N 1
ATOM 723 C CA . LEU A 1 112 ? -2.215 4.856 13.606 1.00 92.62 112 LEU A CA 1
ATOM 724 C C . LEU A 1 112 ? -2.646 3.675 14.486 1.00 92.62 112 LEU A C 1
ATOM 726 O O . LEU A 1 112 ? -3.784 3.209 14.352 1.00 92.62 112 LEU A O 1
ATOM 730 N N . ASP A 1 113 ? -1.808 3.258 15.443 1.00 92.44 113 ASP A N 1
ATOM 731 C CA . ASP A 1 113 ? -2.176 2.260 16.458 1.00 92.44 113 ASP A CA 1
ATOM 732 C C . ASP A 1 113 ? -2.999 2.840 17.631 1.00 92.44 113 ASP A C 1
ATOM 734 O O . ASP A 1 113 ? -3.379 2.131 18.569 1.00 92.44 113 ASP A O 1
ATOM 738 N N . ASN A 1 114 ? -3.370 4.125 17.588 1.00 87.88 114 ASN A N 1
ATOM 739 C CA . ASN A 1 114 ? -4.269 4.748 18.572 1.00 87.88 114 ASN A CA 1
ATOM 740 C C . ASN A 1 114 ? -5.740 4.370 18.334 1.00 87.88 114 ASN A C 1
ATOM 742 O O . ASN A 1 114 ? -6.621 5.211 18.151 1.00 87.88 114 ASN A O 1
ATOM 746 N N . GLY A 1 115 ? -6.020 3.071 18.301 1.00 89.50 115 GLY A N 1
ATOM 747 C CA . GLY A 1 115 ? -7.344 2.564 18.007 1.00 89.50 115 GLY A CA 1
ATOM 748 C C . GLY A 1 115 ? -8.334 2.741 19.157 1.00 89.50 115 GLY A C 1
ATOM 749 O O . GLY A 1 115 ? -8.051 2.372 20.300 1.00 89.50 115 GLY A O 1
ATOM 750 N N . VAL A 1 116 ? -9.535 3.212 18.827 1.00 92.50 116 VAL A N 1
ATOM 751 C CA . VAL A 1 116 ? -10.670 3.291 19.753 1.00 92.50 116 VAL A CA 1
ATOM 752 C C . VAL A 1 116 ? -11.530 2.046 19.575 1.00 92.50 116 VAL A C 1
ATOM 754 O O . VAL A 1 116 ? -11.812 1.633 18.447 1.00 92.50 116 VAL A O 1
ATOM 757 N N . VAL A 1 117 ? -11.939 1.447 20.692 1.00 94.06 117 VAL A N 1
ATOM 758 C CA . VAL A 1 117 ? -12.869 0.316 20.725 1.00 94.06 117 VAL A CA 1
ATOM 759 C C . VAL A 1 117 ? -14.167 0.788 21.357 1.00 94.06 117 VAL A C 1
ATOM 761 O O . VAL A 1 117 ? -14.152 1.409 22.418 1.00 94.06 117 VAL A O 1
ATOM 764 N N . THR A 1 118 ? -15.286 0.487 20.711 1.00 94.44 118 THR A N 1
ATOM 765 C CA . THR A 1 118 ? -16.617 0.734 21.256 1.00 94.44 118 THR A CA 1
ATOM 766 C C . THR A 1 118 ? -17.377 -0.580 21.352 1.00 94.44 118 THR A C 1
ATOM 768 O O . THR A 1 118 ? -17.323 -1.433 20.462 1.00 94.44 118 THR A O 1
ATOM 771 N N . GLN A 1 119 ? -18.083 -0.758 22.464 1.00 95.19 119 GLN A N 1
ATOM 772 C CA . GLN A 1 119 ? -18.953 -1.901 22.690 1.00 95.19 119 GLN A CA 1
ATOM 773 C C . GLN A 1 119 ? -20.257 -1.401 23.297 1.00 95.19 119 GLN A C 1
ATOM 775 O O . GLN A 1 119 ? -20.253 -0.621 24.248 1.00 95.19 119 GLN A O 1
ATOM 780 N N . VAL A 1 120 ? -21.372 -1.833 22.717 1.00 93.25 120 VAL A N 1
ATOM 781 C CA . VAL A 1 120 ? -22.716 -1.509 23.193 1.00 93.25 120 VAL A CA 1
ATOM 782 C C . VAL A 1 120 ? -23.326 -2.810 23.699 1.00 93.25 120 VAL A C 1
ATOM 784 O O . VAL A 1 120 ? -23.525 -3.724 22.905 1.00 93.25 120 VAL A O 1
ATOM 787 N N . ALA A 1 121 ? -23.600 -2.909 25.002 1.00 94.12 121 ALA A N 1
ATOM 788 C CA . ALA A 1 121 ? -24.118 -4.130 25.635 1.00 94.12 121 ALA A CA 1
ATOM 789 C C . ALA A 1 121 ? -23.327 -5.399 25.219 1.00 94.12 121 ALA A C 1
ATOM 791 O O . ALA A 1 121 ? -22.101 -5.356 25.120 1.00 94.12 121 ALA A O 1
ATOM 792 N N . ASP A 1 122 ? -24.022 -6.505 24.937 1.00 93.19 122 ASP A N 1
ATOM 793 C CA . ASP A 1 122 ? -23.429 -7.807 24.593 1.00 93.19 122 ASP A CA 1
ATOM 794 C C . ASP A 1 122 ? -23.071 -7.957 23.098 1.00 93.19 122 ASP A C 1
ATOM 796 O O . ASP A 1 122 ? -22.804 -9.061 22.615 1.00 93.19 122 ASP A O 1
ATOM 800 N N . PHE A 1 123 ? -23.069 -6.865 22.322 1.00 94.25 123 PHE A N 1
ATOM 801 C CA . PHE A 1 123 ? -22.662 -6.921 20.918 1.00 94.25 123 PHE A CA 1
ATOM 802 C C . PHE A 1 123 ? -21.156 -7.137 20.769 1.00 94.25 123 PHE A C 1
ATOM 804 O O . PHE A 1 123 ? -20.353 -6.827 21.654 1.00 94.25 123 PHE A O 1
ATOM 811 N N . ARG A 1 124 ? -20.761 -7.638 19.592 1.00 93.00 124 ARG A N 1
ATOM 812 C CA . ARG A 1 124 ? -19.348 -7.717 19.219 1.00 93.00 124 ARG A CA 1
ATOM 813 C C . ARG A 1 124 ? -18.739 -6.305 19.216 1.00 93.00 124 ARG A C 1
ATOM 815 O O . ARG A 1 124 ? -19.311 -5.424 18.572 1.00 93.00 124 ARG A O 1
ATOM 822 N N . PRO A 1 125 ? -17.600 -6.089 19.894 1.00 92.69 125 PR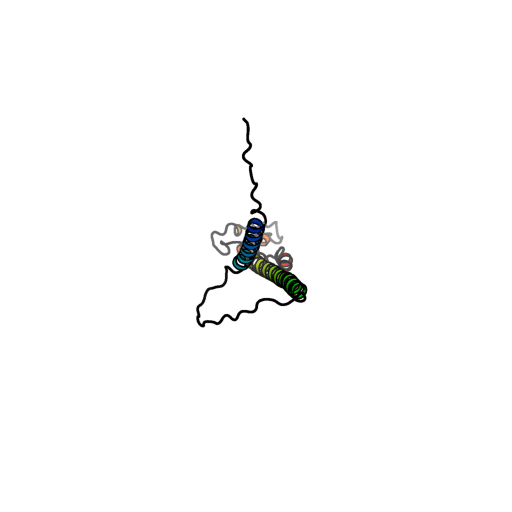O A N 1
ATOM 823 C CA . PRO A 1 125 ? -16.932 -4.795 19.908 1.00 92.69 125 PRO A CA 1
ATOM 824 C C . PRO A 1 125 ? -16.460 -4.416 18.502 1.00 92.69 125 PRO A C 1
ATOM 826 O O . PRO A 1 125 ? -15.967 -5.259 17.750 1.00 92.69 125 PRO A O 1
ATOM 829 N N . ILE A 1 126 ? -16.599 -3.136 18.161 1.00 93.81 126 ILE A N 1
ATOM 830 C CA . ILE A 1 126 ? -16.101 -2.567 16.908 1.00 93.81 126 ILE A CA 1
ATOM 831 C C . ILE A 1 126 ? -14.885 -1.710 17.243 1.00 93.81 126 ILE A C 1
ATOM 833 O O . ILE A 1 126 ? -14.875 -0.981 18.234 1.00 93.81 126 ILE A O 1
ATOM 837 N N . SER A 1 127 ? -13.841 -1.809 16.423 1.00 93.69 127 SER A N 1
ATOM 838 C CA . SER A 1 127 ? -12.611 -1.046 16.615 1.00 93.69 127 SER A CA 1
ATOM 839 C C . SER A 1 127 ? -12.205 -0.324 15.343 1.00 93.69 127 SER A C 1
ATOM 841 O O . SER A 1 127 ? -12.394 -0.840 14.240 1.00 93.69 127 SER A O 1
ATOM 843 N N . THR A 1 128 ? -11.561 0.830 15.490 1.00 93.88 128 THR A N 1
ATOM 844 C CA . THR A 1 128 ? -10.917 1.497 14.350 1.00 93.88 128 THR A CA 1
ATOM 845 C C . THR A 1 128 ? -9.709 0.713 13.827 1.00 93.88 128 THR A C 1
ATOM 847 O O . THR A 1 128 ? -9.377 0.827 12.647 1.00 93.88 128 THR A O 1
ATOM 850 N N . ARG A 1 129 ? -9.118 -0.170 14.650 1.00 92.50 129 ARG A N 1
ATOM 851 C CA . ARG A 1 129 ? -7.997 -1.046 14.258 1.00 92.50 129 ARG A CA 1
ATOM 852 C C . ARG A 1 129 ? -8.353 -2.024 13.145 1.00 92.50 129 ARG A C 1
ATOM 854 O O . ARG A 1 129 ? -7.464 -2.493 12.450 1.00 92.50 129 ARG A O 1
ATOM 861 N N . THR A 1 130 ? -9.632 -2.313 12.914 1.00 91.25 130 THR A N 1
ATOM 862 C CA . THR A 1 130 ? -10.041 -3.114 11.749 1.00 91.25 130 THR A CA 1
ATOM 863 C C . THR A 1 130 ? -9.727 -2.400 10.428 1.00 91.25 130 THR A C 1
ATOM 865 O O . THR A 1 130 ? -9.468 -3.061 9.427 1.00 91.25 130 THR A O 1
ATOM 868 N N . VAL A 1 131 ? -9.720 -1.063 10.428 1.00 92.88 131 VAL A N 1
ATOM 869 C CA . VAL A 1 131 ? -9.426 -0.235 9.250 1.00 92.88 131 VAL A CA 1
ATOM 870 C C . VAL A 1 131 ? -7.953 0.168 9.205 1.00 92.88 131 VAL A C 1
ATOM 872 O O . VAL A 1 131 ? -7.341 0.078 8.145 1.00 92.88 131 VAL A O 1
ATOM 875 N N . THR A 1 132 ? -7.370 0.594 10.331 1.00 94.38 132 THR A N 1
ATOM 876 C CA . THR A 1 132 ? -5.970 1.061 10.374 1.00 94.38 132 THR A CA 1
ATOM 877 C C . THR A 1 132 ? -4.954 -0.065 10.539 1.00 94.38 132 THR A C 1
ATOM 879 O O . THR A 1 132 ? -3.812 0.087 10.125 1.00 94.38 132 THR A O 1
ATOM 882 N N . GLY A 1 133 ? -5.368 -1.225 11.055 1.00 94.06 133 GLY A N 1
ATOM 883 C CA . GLY A 1 133 ? -4.490 -2.350 11.382 1.00 94.06 133 GLY A CA 1
ATOM 884 C C . GLY A 1 133 ? -3.606 -2.852 10.236 1.00 94.06 133 GLY A C 1
ATOM 885 O O . GLY A 1 133 ? -2.437 -3.127 10.491 1.00 94.06 133 GLY A O 1
ATOM 886 N N . PRO A 1 134 ? -4.090 -2.967 8.983 1.00 95.06 134 PRO A N 1
ATOM 887 C CA . PRO A 1 134 ? -3.219 -3.273 7.848 1.00 95.06 134 PRO A CA 1
ATOM 888 C C . PRO A 1 134 ? -2.046 -2.289 7.718 1.00 95.06 134 PRO A C 1
ATOM 890 O O . PRO A 1 134 ? -0.896 -2.694 7.605 1.00 95.06 134 PRO A O 1
ATOM 893 N N . ILE A 1 135 ? -2.321 -0.991 7.845 1.00 95.19 135 ILE A N 1
ATOM 894 C CA . ILE A 1 135 ? -1.315 0.066 7.701 1.00 95.19 135 ILE A CA 1
ATOM 895 C C . ILE A 1 135 ? -0.332 0.036 8.885 1.00 95.19 135 ILE A C 1
ATOM 897 O O . ILE A 1 135 ? 0.873 -0.031 8.672 1.00 95.19 135 ILE A O 1
ATOM 901 N N . THR A 1 136 ? -0.848 -0.045 10.112 1.00 95.62 136 THR A N 1
ATOM 902 C CA . THR A 1 136 ? -0.083 -0.144 11.373 1.00 95.62 136 THR A CA 1
ATOM 903 C C . THR A 1 136 ? 0.810 -1.391 11.463 1.00 95.62 136 THR A C 1
ATOM 905 O O . THR A 1 136 ? 1.795 -1.407 12.198 1.00 95.62 136 THR A O 1
ATOM 908 N N . ARG A 1 137 ? 0.499 -2.465 10.722 1.00 94.75 137 ARG A N 1
ATOM 909 C CA . ARG A 1 137 ? 1.351 -3.670 10.633 1.00 94.75 137 ARG A CA 1
ATOM 910 C C . ARG A 1 137 ? 2.443 -3.564 9.569 1.00 94.75 137 ARG A C 1
ATOM 912 O O . ARG A 1 137 ? 3.335 -4.411 9.550 1.00 94.75 137 ARG A O 1
ATOM 919 N N . GLY A 1 138 ? 2.407 -2.516 8.749 1.00 95.44 138 GLY A N 1
ATOM 920 C CA . GLY A 1 138 ? 3.391 -2.244 7.708 1.00 95.44 138 GLY A CA 1
ATOM 921 C C . GLY A 1 138 ? 3.003 -2.782 6.334 1.00 95.44 138 GLY A C 1
ATOM 922 O O . GLY A 1 138 ? 3.879 -2.901 5.479 1.00 95.44 138 GLY A O 1
ATOM 923 N N . ASP A 1 139 ? 1.723 -3.091 6.104 1.00 96.81 139 ASP A N 1
ATOM 924 C CA . ASP A 1 139 ? 1.265 -3.600 4.811 1.00 96.81 139 ASP A CA 1
ATOM 925 C C . ASP A 1 139 ? 1.544 -2.564 3.700 1.00 96.81 139 ASP A C 1
ATOM 927 O O . ASP A 1 139 ? 1.371 -1.348 3.861 1.00 96.81 139 ASP A O 1
ATOM 931 N N . SER A 1 140 ? 1.982 -3.058 2.544 1.00 96.31 140 SER A N 1
ATOM 932 C CA . SER A 1 140 ? 2.207 -2.253 1.342 1.00 96.31 140 SER A CA 1
ATOM 933 C C . SER A 1 140 ? 0.902 -1.977 0.579 1.00 96.31 140 SER A C 1
ATOM 935 O O . SER A 1 140 ? -0.121 -2.631 0.800 1.00 96.31 140 SER A O 1
ATOM 937 N N . LEU A 1 141 ? 0.917 -1.050 -0.392 1.00 95.50 141 LEU A N 1
ATOM 938 C CA . LEU A 1 141 ? -0.257 -0.765 -1.242 1.00 95.50 141 LEU A CA 1
ATOM 939 C C . LEU A 1 141 ? -0.835 -2.027 -1.899 1.00 95.50 141 LEU A C 1
ATOM 941 O O . LEU A 1 141 ? -2.052 -2.136 -2.057 1.00 95.50 141 LEU A O 1
ATOM 945 N N . SER A 1 142 ? 0.032 -2.971 -2.279 1.00 95.38 142 SER A N 1
ATOM 946 C CA . SER A 1 142 ? -0.370 -4.231 -2.909 1.00 95.38 142 SER A CA 1
ATOM 947 C C . SER A 1 142 ? -1.006 -5.259 -1.970 1.00 95.38 142 SER A C 1
ATOM 949 O O . SER A 1 142 ? -1.683 -6.175 -2.441 1.00 95.38 142 SER A O 1
ATOM 951 N N . GLU A 1 143 ? -0.838 -5.090 -0.661 1.00 95.69 143 GLU A N 1
ATOM 952 C CA . GLU A 1 143 ? -1.318 -6.009 0.377 1.00 95.69 143 GLU A CA 1
ATOM 953 C C . GLU A 1 143 ? -2.587 -5.499 1.066 1.00 95.69 143 GLU A C 1
ATOM 955 O O . GLU A 1 143 ? -3.293 -6.271 1.717 1.00 95.69 143 GLU A O 1
ATOM 960 N N . LEU A 1 144 ? -2.933 -4.221 0.868 1.00 95.81 144 LEU A N 1
ATOM 961 C CA . LEU A 1 144 ? -4.148 -3.645 1.428 1.00 95.81 144 LEU A CA 1
ATOM 962 C C . LEU A 1 144 ? -5.401 -4.407 0.955 1.00 95.81 144 LEU A C 1
ATOM 964 O O . LEU A 1 144 ? -5.582 -4.590 -0.252 1.00 95.81 144 LEU A O 1
ATOM 968 N N . PRO A 1 145 ? -6.340 -4.756 1.856 1.00 93.44 145 PRO A N 1
ATOM 969 C CA . PRO A 1 145 ? -7.508 -5.571 1.510 1.00 93.44 145 PRO A CA 1
ATOM 970 C C . PRO A 1 145 ? -8.377 -4.991 0.385 1.00 93.44 145 PRO A C 1
ATOM 972 O O . PRO A 1 145 ? -8.939 -5.736 -0.413 1.00 93.44 145 PRO A O 1
ATOM 975 N N . LEU A 1 146 ? -8.491 -3.659 0.326 1.00 91.94 146 LEU A N 1
ATOM 976 C CA . LEU A 1 146 ? -9.340 -2.958 -0.643 1.00 91.94 146 LEU A CA 1
ATOM 977 C C . LEU A 1 146 ? -8.568 -2.503 -1.887 1.00 91.94 146 LEU A C 1
ATOM 979 O O . LEU A 1 146 ? -9.080 -2.587 -3.000 1.00 91.94 146 LEU A O 1
ATOM 983 N N . VAL A 1 147 ? -7.339 -2.015 -1.702 1.00 93.94 147 VAL A N 1
ATOM 984 C CA . VAL A 1 147 ? -6.555 -1.382 -2.776 1.00 93.94 147 VAL A CA 1
ATOM 985 C C . VAL A 1 147 ? -5.646 -2.392 -3.475 1.00 93.94 147 VAL A C 1
ATOM 987 O O . VAL A 1 147 ? -5.467 -2.317 -4.691 1.00 93.94 147 VAL A O 1
ATOM 990 N N . GLY A 1 148 ? -5.145 -3.392 -2.749 1.00 94.81 148 GLY A N 1
ATOM 991 C CA . GLY A 1 148 ? -4.243 -4.423 -3.252 1.00 94.81 148 GLY A CA 1
ATOM 992 C C . GLY A 1 148 ? -4.727 -5.102 -4.535 1.00 94.81 148 GLY A C 1
ATOM 993 O O . GLY A 1 148 ? -3.972 -5.129 -5.510 1.00 94.81 148 GLY A O 1
ATOM 994 N N . PRO A 1 149 ? -5.993 -5.563 -4.622 1.00 95.06 149 PRO A N 1
ATOM 995 C CA . PRO A 1 149 ? -6.530 -6.147 -5.851 1.00 95.06 149 PRO A CA 1
ATOM 996 C C . PRO A 1 149 ? -6.469 -5.204 -7.061 1.00 95.06 149 PRO A C 1
ATOM 998 O O . PRO A 1 149 ? -6.153 -5.650 -8.161 1.00 95.06 149 PRO A O 1
ATOM 1001 N N . VAL A 1 150 ? -6.708 -3.904 -6.861 1.00 94.75 150 VAL A N 1
ATOM 1002 C CA . VAL A 1 150 ? -6.658 -2.892 -7.930 1.00 94.75 150 VAL A CA 1
ATOM 1003 C C . VAL A 1 150 ? -5.219 -2.651 -8.380 1.00 94.75 150 VAL A C 1
ATOM 1005 O O . VAL A 1 150 ? -4.952 -2.541 -9.576 1.00 94.75 150 VAL A O 1
ATOM 1008 N N . THR A 1 151 ? -4.259 -2.646 -7.449 1.00 94.38 151 THR A N 1
ATOM 1009 C CA . THR A 1 151 ? -2.844 -2.444 -7.799 1.00 94.38 151 THR A CA 1
ATOM 1010 C C . THR A 1 151 ? -2.266 -3.554 -8.678 1.00 94.38 151 THR A C 1
ATOM 1012 O O . THR A 1 151 ? -1.297 -3.308 -9.392 1.00 94.38 151 THR A O 1
ATOM 1015 N N . LYS A 1 152 ? -2.856 -4.759 -8.686 1.00 92.19 152 LYS A N 1
ATOM 1016 C CA . LYS A 1 152 ? -2.417 -5.871 -9.551 1.00 92.19 152 LYS A CA 1
ATOM 1017 C C . LYS A 1 152 ? -2.628 -5.602 -11.041 1.00 92.19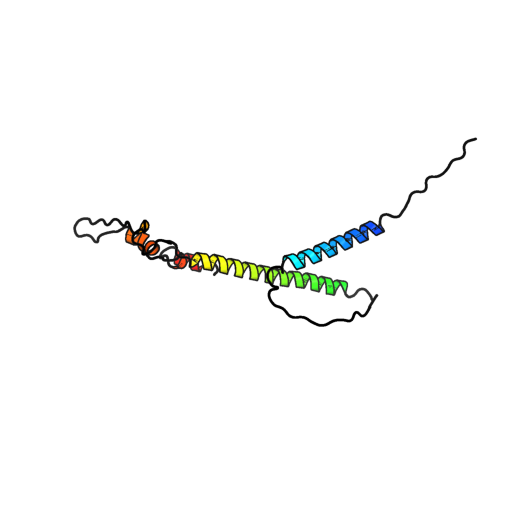 152 LYS A C 1
ATOM 1019 O O . LYS A 1 152 ? -1.988 -6.250 -11.857 1.00 92.19 152 LYS A O 1
ATOM 1024 N N . VAL A 1 153 ? -3.506 -4.661 -11.388 1.00 94.50 153 VAL A N 1
ATOM 1025 C CA . VAL A 1 153 ? -3.752 -4.253 -12.780 1.00 94.50 153 VAL A CA 1
ATOM 1026 C C . VAL A 1 153 ? -2.673 -3.280 -13.274 1.00 94.50 153 VAL A C 1
ATOM 1028 O O . VAL A 1 153 ? -2.454 -3.155 -14.476 1.00 94.50 153 VAL A O 1
ATOM 1031 N N . LEU A 1 154 ? -1.978 -2.600 -12.358 1.00 92.62 154 LEU A N 1
ATOM 1032 C CA . LEU A 1 154 ? -0.877 -1.700 -12.690 1.00 92.62 154 LEU A CA 1
ATOM 1033 C C . LEU A 1 154 ? 0.406 -2.499 -12.976 1.00 92.62 154 LEU A C 1
ATOM 1035 O O . LEU A 1 154 ? 0.653 -3.490 -12.281 1.00 92.62 154 LEU A O 1
ATOM 1039 N N . PRO A 1 155 ? 1.240 -2.055 -13.936 1.00 88.62 155 PRO A N 1
ATOM 1040 C CA . PRO A 1 155 ? 2.472 -2.750 -14.300 1.00 88.62 155 PRO A CA 1
ATOM 1041 C C . PRO A 1 155 ? 3.463 -2.824 -13.125 1.00 88.62 155 PRO A C 1
ATOM 1043 O O . PRO A 1 155 ? 3.483 -1.941 -12.263 1.00 88.62 155 PRO A O 1
ATOM 1046 N N . GLY A 1 156 ? 4.297 -3.872 -13.126 1.00 85.56 156 GLY A N 1
ATOM 1047 C CA . GLY A 1 156 ? 5.293 -4.164 -12.076 1.00 85.56 156 GLY A CA 1
ATOM 1048 C C . GLY A 1 156 ? 4.758 -4.880 -10.843 1.00 85.56 156 GLY A C 1
ATOM 1049 O O . GLY A 1 156 ? 5.514 -4.953 -9.843 1.00 85.56 156 GLY A O 1
#

Foldseek 3Di:
DDDDDDDDDDDPDVPVVVVVVVVVVVVVVVVVVCVVPPPDPDDDDDDDDDDDDDDDDDDDDCVVVVVVVVVVVCVVVVVVVVVVVLVVQLVVLVVQQQFFQFPCAPHPPGPLVPKDWDDDPPDDIDIPCVVSVCNSNRHGLLRDPPRNVVSVVGHD

Mean predicted aligned error: 18.58 Å

Organism: NCBI:txid299421

Radius of gyration: 34.45 Å; Cα contacts (8 Å, |Δi|>4): 94; chains: 1; bounding box: 68×72×95 Å

Sequence (156 aa):
MVVVVASRASRTSSYTQRALLRAGLVAAAAGAALGAGGAATASADSPSAAPASSGDSGATGEEESSLSAAVGGLGEAGVQGVRGAHEGLGGAIGAVKRLQLDPLANTGSDPLDNGVVTQVADFRPISTRTVTGPITRGDSLSELPLVGPVTKVLPG